Protein AF-A0A0W8C4Q4-F1 (afdb_monomer)

Mean predicted aligned error: 10.25 Å

Nearest PDB structures (foldseek):
  7wz3-assembly1_h  TM=8.298E-01  e=2.876E-03  Homo sapiens
  8hki-assembly1_D  TM=8.272E-01  e=2.696E-03  Homo sapiens
  8hki-assembly1_a  TM=7.973E-01  e=1.507E-03  Homo sapiens
  7x0a-assembly1_D  TM=8.272E-01  e=3.725E-03  Homo sapiens
  8hki-assembly1_g  TM=8.243E-01  e=5.857E-03  Homo sapiens

Structure (mmCIF, N/CA/C/O backbone):
data_AF-A0A0W8C4Q4-F1
#
_entry.id   AF-A0A0W8C4Q4-F1
#
loop_
_atom_site.group_PDB
_atom_site.id
_atom_site.type_symbol
_atom_site.label_atom_id
_atom_site.label_alt_id
_atom_site.label_comp_id
_atom_site.label_asym_id
_atom_site.label_entity_id
_atom_site.label_seq_id
_atom_site.pdbx_PDB_ins_code
_atom_site.Cartn_x
_atom_site.Cartn_y
_atom_site.Cartn_z
_atom_site.occupancy
_atom_site.B_iso_or_equiv
_atom_site.auth_seq_id
_atom_site.auth_comp_id
_atom_site.auth_asym_id
_atom_site.auth_atom_id
_atom_site.pdbx_PDB_model_num
ATOM 1 N N . MET A 1 1 ? -17.254 -14.711 13.551 1.00 52.22 1 MET A N 1
ATOM 2 C CA . MET A 1 1 ? -17.699 -13.871 12.410 1.00 52.22 1 MET A CA 1
ATOM 3 C C . MET A 1 1 ? -16.544 -13.005 11.891 1.00 52.22 1 MET A C 1
ATOM 5 O O . MET A 1 1 ? -16.579 -12.554 10.755 1.00 52.22 1 MET A O 1
ATOM 9 N N . ASP A 1 2 ? -15.475 -12.876 12.679 1.00 63.31 2 ASP A N 1
ATOM 10 C CA . ASP A 1 2 ? -14.332 -11.977 12.476 1.00 63.31 2 ASP A CA 1
ATOM 11 C C . ASP A 1 2 ? -13.353 -12.421 11.377 1.00 63.31 2 ASP A C 1
ATOM 13 O O . ASP A 1 2 ? -12.796 -11.591 10.663 1.00 63.31 2 ASP A O 1
ATOM 17 N N . SER A 1 3 ? -13.191 -13.729 11.151 1.00 64.06 3 SER A N 1
ATOM 18 C CA . SER A 1 3 ? -12.249 -14.250 10.145 1.00 64.06 3 SER A CA 1
ATOM 19 C C . SER A 1 3 ? -12.664 -13.956 8.696 1.00 64.06 3 SER A C 1
ATOM 21 O O . SER A 1 3 ? -11.805 -13.813 7.831 1.00 64.06 3 SER A O 1
ATOM 23 N N . ILE A 1 4 ? -13.969 -13.845 8.414 1.00 75.00 4 ILE A N 1
ATOM 24 C CA . ILE A 1 4 ? -14.484 -13.556 7.060 1.00 75.00 4 ILE A CA 1
ATOM 25 C C . ILE A 1 4 ? -14.241 -12.087 6.699 1.00 75.00 4 ILE A C 1
ATOM 27 O O . ILE A 1 4 ? -13.811 -11.790 5.586 1.00 75.00 4 ILE A O 1
ATOM 31 N N . VAL A 1 5 ? -14.465 -11.182 7.655 1.00 73.31 5 VAL A N 1
ATOM 32 C CA . VAL A 1 5 ? -14.230 -9.739 7.491 1.00 73.31 5 VAL A CA 1
ATOM 33 C C . V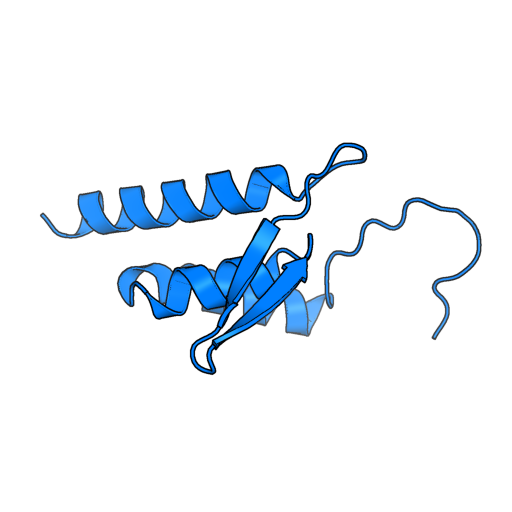AL A 1 5 ? -12.741 -9.463 7.285 1.00 73.31 5 VAL A C 1
ATOM 35 O O . VAL A 1 5 ? -12.366 -8.728 6.372 1.00 73.31 5 VAL A O 1
ATOM 38 N N . LEU A 1 6 ? -11.886 -10.130 8.066 1.00 72.56 6 LEU A N 1
ATOM 39 C CA . LEU A 1 6 ? -10.435 -10.077 7.912 1.00 72.56 6 LEU A CA 1
ATOM 40 C C . LEU A 1 6 ? -9.988 -10.536 6.514 1.00 72.56 6 LEU A C 1
ATOM 42 O O . LEU A 1 6 ? -9.235 -9.838 5.837 1.00 72.56 6 LEU A O 1
ATOM 46 N N . LEU A 1 7 ? -10.489 -11.685 6.052 1.00 77.69 7 LEU A N 1
ATOM 47 C CA . LEU A 1 7 ? -10.132 -12.236 4.745 1.00 77.69 7 LEU A CA 1
ATOM 48 C C . LEU A 1 7 ? -10.585 -11.328 3.592 1.00 77.69 7 LEU A C 1
ATOM 50 O O . LEU A 1 7 ? -9.861 -11.165 2.611 1.00 77.69 7 LEU A O 1
ATOM 54 N N . GLN A 1 8 ? -11.764 -10.710 3.707 1.00 79.81 8 GLN A N 1
ATOM 55 C CA . GLN A 1 8 ? -12.264 -9.753 2.719 1.00 79.81 8 GLN A CA 1
ATOM 56 C C . GLN A 1 8 ? -11.413 -8.481 2.664 1.00 79.81 8 GLN A C 1
ATOM 58 O O . GLN A 1 8 ? -11.094 -8.022 1.565 1.00 79.81 8 GLN A O 1
ATOM 63 N N . ALA A 1 9 ? -11.001 -7.947 3.818 1.00 73.38 9 ALA A N 1
ATOM 64 C CA . ALA A 1 9 ? -10.116 -6.786 3.891 1.00 73.38 9 ALA A CA 1
ATOM 65 C C . ALA A 1 9 ? -8.752 -7.082 3.244 1.00 73.38 9 ALA A C 1
ATOM 67 O O . ALA A 1 9 ? -8.312 -6.349 2.357 1.00 73.38 9 ALA A O 1
ATOM 68 N N . VAL A 1 10 ? -8.138 -8.216 3.596 1.00 76.44 10 VAL A N 1
ATOM 69 C CA . VAL A 1 10 ? -6.865 -8.678 3.018 1.00 76.44 10 VAL A CA 1
ATOM 70 C C . VAL A 1 10 ? -6.983 -8.884 1.506 1.00 76.44 10 VAL A C 1
ATOM 72 O O . VAL A 1 10 ? -6.134 -8.420 0.745 1.00 76.44 10 VAL A O 1
ATOM 75 N N . ALA A 1 11 ? -8.057 -9.524 1.038 1.00 81.50 11 ALA A N 1
ATOM 76 C CA . ALA A 1 11 ? -8.295 -9.727 -0.390 1.00 81.50 11 ALA A CA 1
ATOM 77 C C . ALA A 1 11 ? -8.502 -8.402 -1.146 1.00 81.50 11 ALA A C 1
ATOM 79 O O . ALA A 1 11 ? -8.083 -8.282 -2.301 1.00 81.50 11 ALA A O 1
ATOM 80 N N . GLY A 1 12 ? -9.131 -7.409 -0.511 1.00 80.94 12 GLY A N 1
ATOM 81 C CA . GLY A 1 12 ? -9.284 -6.059 -1.050 1.00 80.94 12 GLY A CA 1
ATOM 82 C C . GLY A 1 12 ? -7.935 -5.372 -1.264 1.00 80.94 12 GLY A C 1
ATOM 83 O O . GLY A 1 12 ? -7.639 -4.941 -2.382 1.00 80.94 12 GLY A O 1
ATOM 84 N N . VAL A 1 13 ? -7.087 -5.361 -0.231 1.00 79.50 13 VAL A N 1
ATOM 85 C CA . VAL A 1 13 ? -5.729 -4.792 -0.293 1.00 79.50 13 VAL A CA 1
ATOM 86 C C . VAL A 1 13 ? -4.881 -5.522 -1.337 1.00 79.50 13 VAL A C 1
ATOM 88 O O . VAL A 1 13 ? -4.277 -4.883 -2.198 1.00 79.50 13 VAL A O 1
ATOM 91 N N . ALA A 1 14 ? -4.911 -6.858 -1.351 1.00 79.94 14 ALA A N 1
ATOM 92 C CA . ALA A 1 14 ? -4.150 -7.664 -2.302 1.00 79.94 14 ALA A CA 1
ATOM 93 C C . ALA A 1 14 ? -4.522 -7.365 -3.765 1.00 79.94 14 ALA A C 1
ATOM 95 O O . ALA A 1 14 ? -3.644 -7.290 -4.625 1.00 79.94 14 ALA A O 1
ATOM 96 N N . ARG A 1 15 ? -5.809 -7.151 -4.077 1.00 82.50 15 ARG A N 1
ATOM 97 C CA . ARG A 1 15 ? -6.229 -6.759 -5.435 1.00 82.50 15 ARG A CA 1
ATOM 98 C C . ARG A 1 15 ? -5.770 -5.351 -5.802 1.00 82.50 15 ARG A C 1
ATOM 100 O O . ARG A 1 15 ? -5.322 -5.149 -6.930 1.00 82.50 15 ARG A O 1
ATOM 107 N N . ALA A 1 16 ? -5.879 -4.396 -4.877 1.00 80.00 16 ALA A N 1
ATOM 108 C CA . ALA A 1 16 ? -5.436 -3.022 -5.107 1.00 80.00 16 ALA A CA 1
ATOM 109 C C . ALA A 1 16 ? -3.932 -2.981 -5.417 1.00 80.00 16 ALA A C 1
ATOM 111 O O . ALA A 1 16 ? -3.523 -2.410 -6.431 1.00 80.00 16 ALA A O 1
ATOM 112 N N . VAL A 1 17 ? -3.143 -3.688 -4.608 1.00 80.00 17 VAL A N 1
ATOM 113 C CA . VAL A 1 17 ? -1.691 -3.813 -4.748 1.00 80.00 17 VAL A CA 1
ATOM 114 C C . VAL A 1 17 ? -1.290 -4.586 -6.005 1.00 80.00 17 VAL A C 1
ATOM 116 O O . VAL A 1 17 ? -0.379 -4.169 -6.712 1.00 80.00 17 VAL A O 1
ATOM 119 N N . ARG A 1 18 ? -1.995 -5.665 -6.372 1.00 81.44 18 ARG A N 1
ATOM 120 C CA . ARG A 1 18 ? -1.673 -6.448 -7.581 1.00 81.44 18 ARG A CA 1
ATOM 121 C C . ARG A 1 18 ? -1.701 -5.611 -8.862 1.00 81.44 18 ARG A C 1
ATOM 123 O O . ARG A 1 18 ? -0.946 -5.894 -9.785 1.00 81.44 18 ARG A O 1
ATOM 130 N N . SER A 1 19 ? -2.538 -4.572 -8.918 1.00 81.81 19 SER A N 1
ATOM 131 C CA . SER A 1 19 ? -2.603 -3.655 -10.070 1.00 81.81 19 SER A CA 1
ATOM 132 C C . SER A 1 19 ? -1.395 -2.711 -10.207 1.00 81.81 19 SER A C 1
ATOM 134 O O . SER A 1 19 ? -1.286 -1.994 -11.203 1.00 81.81 19 SER A O 1
ATOM 136 N N . LEU A 1 20 ? -0.493 -2.721 -9.222 1.00 80.94 20 LEU A N 1
ATOM 137 C CA . LEU A 1 20 ? 0.745 -1.940 -9.190 1.00 80.94 20 LEU A CA 1
ATOM 138 C C . LEU A 1 20 ? 1.950 -2.702 -9.756 1.00 80.94 20 LEU A C 1
ATOM 140 O O . LEU A 1 20 ? 3.022 -2.119 -9.904 1.00 80.94 20 LEU A O 1
ATOM 144 N N . TYR A 1 21 ? 1.787 -3.991 -10.057 1.00 76.62 21 TYR A N 1
ATOM 145 C CA . TYR A 1 21 ? 2.856 -4.856 -10.541 1.00 76.62 21 TYR A CA 1
ATOM 146 C C . TYR A 1 21 ? 2.770 -5.056 -12.060 1.00 76.62 21 TYR A C 1
ATOM 148 O O . TYR A 1 21 ? 1.680 -5.234 -12.610 1.00 76.62 21 TYR A O 1
ATOM 156 N N . GLY A 1 22 ? 3.919 -5.084 -12.732 1.00 77.81 22 GLY A N 1
ATOM 157 C CA . GLY A 1 22 ? 4.058 -5.340 -14.160 1.00 77.81 22 GLY A CA 1
ATOM 158 C C . GLY A 1 22 ? 4.352 -4.085 -14.998 1.00 77.81 22 GLY A C 1
ATOM 159 O O . GLY A 1 22 ? 4.125 -2.952 -14.566 1.00 77.81 22 GLY A O 1
ATOM 160 N N . PRO A 1 23 ? 4.759 -4.276 -16.268 1.00 73.38 23 PRO A N 1
ATOM 161 C CA . PRO A 1 23 ? 5.097 -3.183 -17.187 1.00 73.38 23 PRO A CA 1
ATOM 162 C C . PRO A 1 23 ? 3.913 -2.251 -17.497 1.00 73.38 23 PRO A C 1
ATOM 164 O O . PRO A 1 23 ? 4.118 -1.104 -17.879 1.00 73.38 23 PRO A O 1
ATOM 167 N N . ASN A 1 24 ? 2.679 -2.721 -17.285 1.00 79.38 24 ASN A N 1
ATOM 168 C CA . ASN A 1 24 ? 1.444 -1.956 -17.480 1.00 79.38 24 ASN A CA 1
ATOM 169 C C . ASN A 1 24 ? 0.851 -1.432 -16.160 1.00 79.38 24 ASN A C 1
ATOM 171 O O . ASN A 1 24 ? -0.351 -1.168 -16.087 1.00 79.38 24 ASN A O 1
ATOM 175 N N . LYS A 1 25 ? 1.656 -1.339 -15.093 1.00 79.19 25 LYS A N 1
ATOM 176 C CA . LYS A 1 25 ? 1.182 -0.898 -13.778 1.00 79.19 25 LYS A CA 1
ATOM 177 C C . LYS A 1 25 ? 0.530 0.478 -13.835 1.00 79.19 25 LYS A C 1
ATOM 179 O O . LYS A 1 25 ? 1.041 1.416 -14.451 1.00 79.19 25 LYS A O 1
ATOM 184 N N . LEU A 1 26 ? -0.582 0.607 -13.123 1.00 77.38 26 LEU A N 1
ATOM 185 C CA . LEU A 1 26 ? -1.270 1.878 -12.949 1.00 77.38 26 LEU A CA 1
ATOM 186 C C . LEU A 1 26 ? -0.831 2.511 -11.633 1.00 77.38 26 LEU A C 1
ATOM 188 O O . LEU A 1 26 ? -0.763 1.844 -10.603 1.00 77.38 26 LEU A O 1
ATOM 192 N N . ARG A 1 27 ? -0.573 3.819 -11.655 1.00 83.06 27 ARG A N 1
ATOM 193 C CA . ARG A 1 27 ? -0.379 4.590 -10.424 1.00 83.06 27 ARG A CA 1
ATOM 194 C C . ARG A 1 27 ? -1.714 4.741 -9.698 1.00 83.06 27 ARG A C 1
ATOM 196 O O . ARG A 1 27 ? -2.760 4.881 -10.331 1.00 83.06 27 ARG A O 1
ATOM 203 N N . LYS A 1 28 ? -1.672 4.734 -8.371 1.00 84.56 28 LYS A N 1
ATOM 204 C CA . LYS A 1 28 ? -2.809 5.028 -7.499 1.00 84.56 28 LYS A CA 1
ATOM 205 C C . LYS A 1 28 ? -2.610 6.394 -6.872 1.00 84.56 28 LYS A C 1
ATOM 207 O O . LYS A 1 28 ? -1.490 6.756 -6.520 1.00 84.56 28 LYS A O 1
ATOM 212 N N . GLN A 1 29 ? -3.706 7.129 -6.755 1.00 90.06 29 GLN A N 1
ATOM 213 C CA . GLN A 1 29 ? -3.775 8.291 -5.890 1.00 90.06 29 GLN A CA 1
ATOM 214 C C . GLN A 1 29 ? -3.974 7.789 -4.463 1.00 90.06 29 GLN A C 1
ATOM 216 O O . GLN A 1 29 ? -4.901 7.022 -4.205 1.00 90.06 29 GLN A O 1
ATOM 221 N N . VAL A 1 30 ? -3.082 8.191 -3.572 1.00 84.06 30 VAL A N 1
ATOM 222 C CA . VAL A 1 30 ? -3.101 7.834 -2.160 1.00 84.06 30 VAL A CA 1
ATOM 223 C C . VAL A 1 30 ? -3.079 9.132 -1.374 1.00 84.06 30 VAL A C 1
ATOM 225 O O . VAL A 1 30 ? -2.233 9.981 -1.646 1.00 84.06 30 VAL A O 1
ATOM 228 N N . THR A 1 31 ? -4.006 9.284 -0.436 1.00 84.81 31 THR A N 1
ATOM 229 C CA . THR A 1 31 ? -4.054 10.427 0.477 1.00 84.81 31 THR A CA 1
ATOM 230 C C . THR A 1 31 ? -3.784 9.908 1.877 1.00 84.81 31 THR A C 1
ATOM 232 O O . THR A 1 31 ? -4.491 9.010 2.334 1.00 84.81 31 THR A O 1
ATOM 235 N N . ASP A 1 32 ? -2.718 10.399 2.499 1.00 77.81 32 ASP A N 1
ATOM 236 C CA . ASP A 1 32 ? -2.332 9.983 3.842 1.00 77.81 32 ASP A CA 1
ATOM 237 C C . ASP A 1 32 ? -3.158 10.690 4.932 1.00 77.81 32 ASP A C 1
ATOM 239 O O . ASP A 1 32 ? -4.060 11.484 4.666 1.00 77.81 32 ASP A O 1
ATOM 243 N N . GLU A 1 33 ? -2.845 10.383 6.187 1.00 75.44 33 GLU A N 1
ATOM 244 C CA . GLU A 1 33 ? -3.520 10.929 7.370 1.00 75.44 33 GLU A CA 1
ATOM 245 C C . GLU A 1 33 ? -3.274 12.436 7.571 1.00 75.44 33 GLU A C 1
ATOM 247 O O . GLU A 1 33 ? -3.985 13.085 8.335 1.00 75.44 33 GLU A O 1
ATOM 252 N N . LEU A 1 34 ? -2.271 12.994 6.886 1.00 82.25 34 LEU A N 1
ATOM 253 C CA . LEU A 1 34 ? -1.910 14.411 6.894 1.00 82.25 34 LEU A CA 1
ATOM 254 C C . LEU A 1 34 ? -2.496 15.158 5.683 1.00 82.25 34 LEU A C 1
ATOM 256 O O . LEU A 1 34 ? -2.089 16.287 5.403 1.00 82.25 34 LEU A O 1
ATOM 260 N N . ASP A 1 35 ? -3.442 14.532 4.974 1.00 82.25 35 ASP A N 1
ATOM 261 C CA . ASP A 1 35 ? -4.107 15.042 3.770 1.00 82.25 35 ASP A CA 1
ATOM 262 C C . ASP A 1 35 ? -3.141 15.278 2.588 1.00 82.25 35 ASP A C 1
ATOM 264 O O . ASP A 1 35 ? -3.440 15.986 1.619 1.00 82.25 35 ASP A O 1
ATOM 268 N N . GLN A 1 36 ? -1.957 14.656 2.630 1.00 83.75 36 GLN A N 1
ATOM 269 C CA . GLN A 1 36 ? -0.994 14.720 1.541 1.00 83.75 36 GLN A CA 1
ATOM 270 C C . GLN A 1 36 ? -1.357 13.697 0.478 1.00 83.75 36 GLN A C 1
ATOM 272 O O . GLN A 1 36 ? -1.460 12.497 0.728 1.00 83.75 36 GLN A O 1
ATOM 277 N N . THR A 1 37 ? -1.529 14.181 -0.749 1.00 86.38 37 THR A N 1
ATOM 278 C CA . THR A 1 37 ? -1.885 13.336 -1.886 1.00 86.38 37 THR A CA 1
ATOM 279 C C . THR A 1 37 ? -0.655 13.004 -2.724 1.00 86.38 37 THR A C 1
ATOM 281 O O . THR A 1 37 ? 0.005 13.893 -3.265 1.00 86.38 37 THR A O 1
ATOM 284 N N . LEU A 1 38 ? -0.387 11.711 -2.898 1.00 84.88 38 LEU A N 1
ATOM 285 C CA . LEU A 1 38 ? 0.692 11.176 -3.721 1.00 84.88 38 LEU A CA 1
ATOM 286 C C . LEU A 1 38 ? 0.137 10.268 -4.825 1.00 84.88 38 LEU A C 1
ATOM 288 O O . LEU A 1 38 ? -0.716 9.416 -4.588 1.00 84.88 38 LEU A O 1
ATOM 292 N N . PHE A 1 39 ? 0.680 10.392 -6.038 1.00 87.19 39 PHE A N 1
ATOM 293 C CA . PHE A 1 39 ? 0.449 9.430 -7.118 1.00 87.19 39 PHE A CA 1
ATOM 294 C C . PHE A 1 39 ? 1.603 8.432 -7.181 1.00 87.19 39 PHE A C 1
ATOM 296 O O . PHE A 1 39 ? 2.687 8.759 -7.668 1.00 87.19 39 PHE A O 1
ATOM 303 N N . THR A 1 40 ? 1.377 7.203 -6.723 1.00 82.31 40 THR A N 1
ATOM 304 C CA . THR A 1 40 ? 2.438 6.198 -6.598 1.00 82.31 40 THR A CA 1
ATOM 305 C C . THR A 1 40 ? 2.024 4.833 -7.139 1.00 82.31 40 THR A C 1
ATOM 307 O O . THR A 1 40 ? 0.850 4.476 -7.164 1.00 82.31 40 THR A O 1
ATOM 310 N N . ALA A 1 41 ? 3.009 4.075 -7.619 1.00 83.31 41 ALA A N 1
ATOM 311 C CA . ALA A 1 41 ? 2.872 2.646 -7.905 1.00 83.31 41 ALA A CA 1
ATOM 312 C C . ALA A 1 41 ? 3.679 1.798 -6.908 1.00 83.31 41 ALA A C 1
ATOM 314 O O . ALA A 1 41 ? 3.886 0.607 -7.121 1.00 83.31 41 ALA A O 1
ATOM 315 N N . ASP A 1 42 ? 4.178 2.424 -5.843 1.00 81.44 42 ASP A N 1
ATOM 316 C CA . ASP A 1 42 ? 4.873 1.726 -4.780 1.00 81.44 42 ASP A CA 1
ATOM 317 C C . ASP A 1 42 ? 3.872 0.952 -3.920 1.00 81.44 42 ASP A C 1
ATOM 319 O O . ASP A 1 42 ? 2.944 1.517 -3.340 1.00 81.44 42 ASP A O 1
ATOM 323 N N . THR A 1 43 ? 4.067 -0.362 -3.869 1.00 79.44 43 THR A N 1
ATOM 324 C C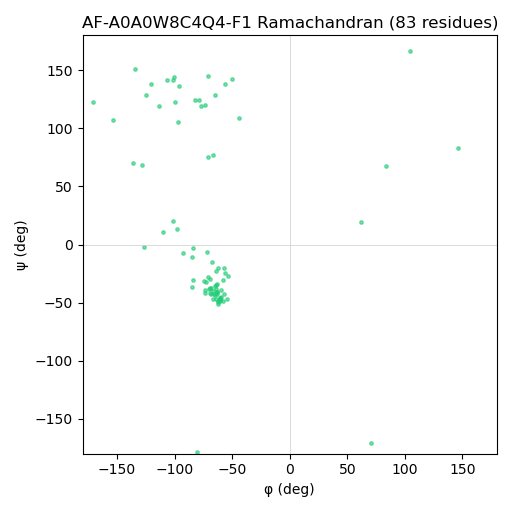A . THR A 1 43 ? 3.177 -1.282 -3.159 1.00 79.44 43 THR A CA 1
ATOM 325 C C . THR A 1 43 ? 3.155 -1.000 -1.666 1.00 79.44 43 THR A C 1
ATOM 327 O O . THR A 1 43 ? 2.083 -1.017 -1.067 1.00 79.44 43 THR A O 1
ATOM 330 N N . TYR A 1 44 ? 4.318 -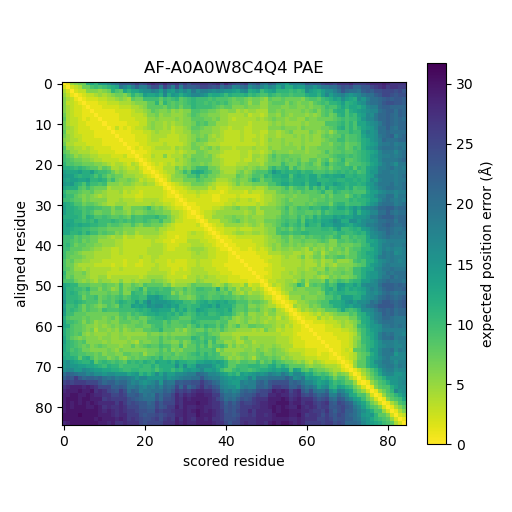0.701 -1.089 1.00 79.19 44 TYR A N 1
ATOM 331 C CA . TYR A 1 44 ? 4.450 -0.438 0.335 1.00 79.19 44 TYR A CA 1
ATOM 332 C C . TYR A 1 44 ? 3.640 0.799 0.744 1.00 79.19 44 TYR A C 1
ATOM 334 O O . TYR A 1 44 ? 2.798 0.719 1.634 1.00 79.19 44 TYR A O 1
ATOM 342 N N . THR A 1 45 ? 3.802 1.904 0.014 1.00 80.69 45 THR A N 1
ATOM 343 C CA . THR A 1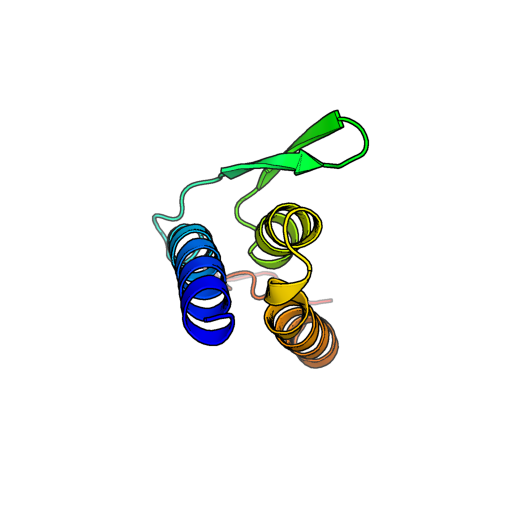 45 ? 3.089 3.166 0.267 1.00 80.69 45 THR A CA 1
ATOM 344 C C . THR A 1 45 ? 1.570 3.038 0.096 1.00 80.69 45 THR A C 1
ATOM 346 O O . THR A 1 45 ? 0.802 3.596 0.872 1.00 80.69 45 THR A O 1
ATOM 349 N N . VAL A 1 46 ? 1.101 2.311 -0.926 1.00 81.62 46 VAL A N 1
ATOM 350 C CA . VAL A 1 46 ? -0.346 2.100 -1.133 1.00 81.62 46 VAL A CA 1
ATOM 351 C C . VAL A 1 46 ? -0.926 1.204 -0.042 1.00 81.62 46 VAL A C 1
ATOM 353 O O . VAL A 1 46 ? -2.028 1.454 0.444 1.00 81.62 46 VAL A O 1
ATOM 356 N N . ALA A 1 47 ? -0.202 0.150 0.333 1.00 80.12 47 ALA A N 1
ATOM 357 C CA . ALA A 1 47 ? -0.646 -0.767 1.364 1.00 80.12 47 ALA A CA 1
ATOM 358 C C . ALA A 1 47 ? -0.701 -0.076 2.730 1.00 80.12 47 ALA A C 1
ATOM 360 O O . ALA A 1 47 ? -1.734 -0.173 3.377 1.00 80.12 47 ALA A O 1
ATOM 361 N N . SER A 1 48 ? 0.323 0.674 3.139 1.00 78.88 48 SER A N 1
ATOM 362 C CA . SER A 1 48 ? 0.350 1.324 4.457 1.00 78.88 48 SER A CA 1
ATOM 363 C C . SER A 1 48 ? -0.851 2.252 4.687 1.00 78.88 48 SER A C 1
ATOM 365 O O . SER A 1 48 ? -1.500 2.175 5.728 1.00 78.88 48 SER A O 1
ATOM 367 N N . VAL A 1 49 ? -1.235 3.045 3.681 1.00 78.38 49 VAL A N 1
ATOM 368 C CA . VAL A 1 49 ? -2.394 3.955 3.770 1.00 78.38 49 VAL A CA 1
ATOM 369 C C . VAL A 1 49 ? -3.741 3.226 3.738 1.00 78.38 49 VAL A C 1
ATOM 371 O O . VAL A 1 49 ? -4.707 3.661 4.362 1.00 78.38 49 VAL A O 1
ATOM 374 N N . LEU A 1 50 ? -3.846 2.104 3.022 1.00 76.00 50 LEU A N 1
ATOM 375 C CA . LEU A 1 50 ? -5.056 1.274 3.072 1.00 76.00 50 LEU A CA 1
ATOM 376 C C . LEU A 1 50 ? -5.188 0.540 4.412 1.00 76.00 50 LEU A C 1
ATOM 378 O O . LEU A 1 50 ? -6.301 0.234 4.839 1.00 76.00 50 LEU A O 1
ATOM 382 N N . GLN A 1 51 ? -4.065 0.247 5.065 1.00 73.81 51 GLN A N 1
ATOM 383 C CA . GLN A 1 51 ? -4.033 -0.502 6.314 1.00 73.81 51 GLN A CA 1
ATOM 384 C C . GLN A 1 51 ? -4.271 0.362 7.552 1.00 73.81 51 GLN A C 1
ATOM 386 O O . GLN A 1 51 ? -4.900 -0.122 8.495 1.00 73.81 51 GLN A O 1
ATOM 391 N N . SER A 1 52 ? -3.887 1.646 7.541 1.00 67.62 52 SER A N 1
ATOM 392 C CA . SER A 1 52 ? -4.261 2.581 8.618 1.00 67.62 52 SER A CA 1
ATOM 393 C C . SER A 1 52 ? -5.782 2.690 8.806 1.00 67.62 52 SER A C 1
ATOM 395 O O . SER A 1 52 ? -6.265 3.010 9.890 1.00 67.62 52 SER A O 1
ATOM 397 N N . GLN A 1 53 ? -6.557 2.316 7.783 1.00 68.56 53 GLN A N 1
ATOM 398 C CA . GLN A 1 53 ? -8.019 2.291 7.807 1.00 68.56 53 GLN A C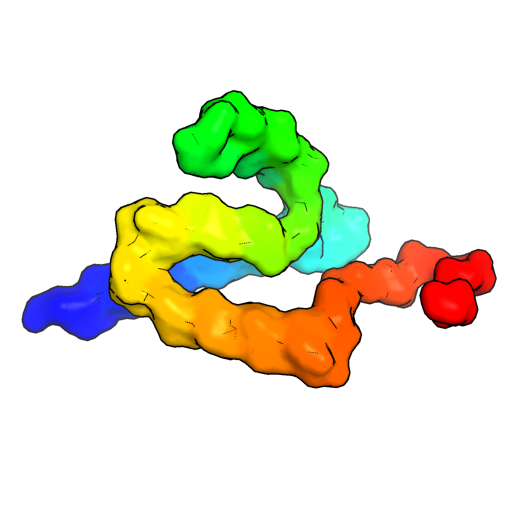A 1
ATOM 399 C C . GLN A 1 53 ? -8.616 0.997 8.396 1.00 68.56 53 GLN A C 1
ATOM 401 O O . GLN A 1 53 ? -9.824 0.941 8.630 1.00 68.56 53 GLN A O 1
ATOM 406 N N . ASN A 1 54 ? -7.822 -0.059 8.636 1.00 68.44 54 ASN A N 1
ATOM 407 C CA . ASN A 1 54 ? -8.316 -1.313 9.214 1.00 68.44 54 ASN A CA 1
ATOM 408 C C . ASN A 1 54 ? -7.228 -2.098 9.971 1.00 68.44 54 ASN A C 1
ATOM 410 O O . ASN A 1 54 ? -6.408 -2.790 9.365 1.00 68.44 54 ASN A O 1
ATOM 414 N N . ALA A 1 55 ? -7.307 -2.113 11.306 1.00 65.62 55 ALA A N 1
ATOM 415 C CA . ALA A 1 55 ? -6.370 -2.824 12.186 1.00 65.62 55 ALA A CA 1
ATOM 416 C C . ALA A 1 55 ? -6.235 -4.334 11.896 1.00 65.62 55 ALA A C 1
ATOM 418 O O . ALA A 1 55 ? -5.193 -4.924 12.174 1.00 65.62 55 ALA A O 1
ATOM 419 N N . G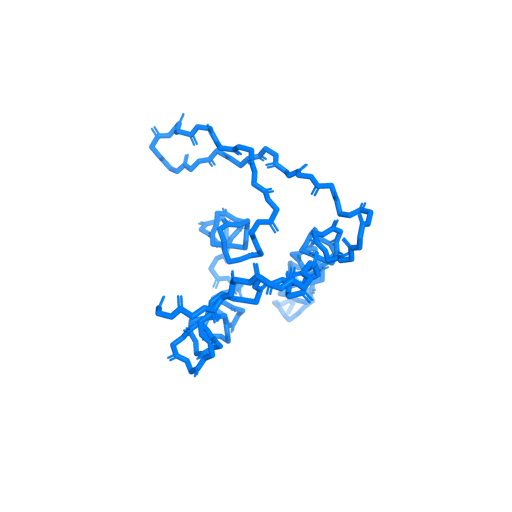LY A 1 56 ? -7.248 -4.971 11.293 1.00 65.06 56 GLY A N 1
ATOM 420 C CA . GLY A 1 56 ? -7.168 -6.376 10.883 1.00 65.06 56 GLY A CA 1
ATOM 421 C C . GLY A 1 56 ? -6.105 -6.627 9.810 1.00 65.06 56 GLY A 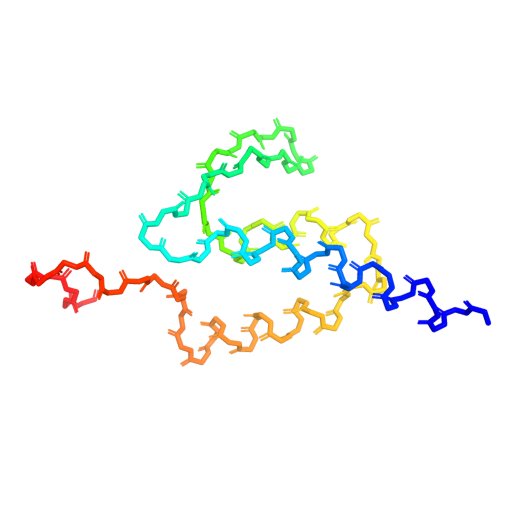C 1
ATOM 422 O O . GLY A 1 56 ? -5.584 -7.728 9.682 1.00 65.06 56 GLY A O 1
ATOM 423 N N . THR A 1 57 ? -5.718 -5.604 9.058 1.00 65.88 57 THR A N 1
ATOM 424 C CA . THR A 1 57 ? -4.730 -5.753 7.989 1.00 65.88 57 THR A CA 1
ATOM 425 C C . THR A 1 57 ? -3.279 -5.677 8.467 1.00 65.88 57 THR A C 1
ATOM 427 O O . THR A 1 57 ? -2.400 -5.969 7.671 1.00 65.88 57 THR A O 1
ATOM 430 N N . ALA A 1 58 ? -3.014 -5.437 9.758 1.00 68.81 58 ALA A N 1
ATOM 431 C CA . ALA A 1 58 ? -1.663 -5.298 10.321 1.00 68.81 58 ALA A CA 1
ATOM 432 C C . ALA A 1 58 ? -0.705 -6.474 10.028 1.00 68.81 58 ALA A C 1
ATOM 434 O O . ALA A 1 58 ? 0.505 -6.284 9.944 1.00 68.81 58 ALA A O 1
ATOM 435 N N . ILE A 1 59 ? -1.230 -7.687 9.814 1.00 71.44 59 ILE A N 1
ATOM 436 C CA . ILE A 1 59 ? -0.430 -8.860 9.411 1.00 71.44 59 ILE A CA 1
ATOM 437 C C . ILE A 1 59 ? 0.216 -8.647 8.028 1.00 71.44 59 ILE A C 1
ATOM 439 O O . ILE A 1 59 ? 1.333 -9.103 7.789 1.00 71.44 59 ILE A O 1
ATOM 443 N N . LEU A 1 60 ? -0.460 -7.936 7.117 1.00 70.38 60 LEU A N 1
ATOM 444 C CA . LEU A 1 60 ? 0.111 -7.539 5.828 1.00 70.38 60 LEU A CA 1
ATOM 445 C C . LEU A 1 60 ? 1.202 -6.482 6.005 1.00 70.38 60 LEU A C 1
ATOM 447 O O . LEU A 1 60 ? 2.194 -6.562 5.289 1.00 70.38 60 LEU A O 1
ATOM 451 N N . GLN A 1 61 ? 1.049 -5.519 6.927 1.00 73.06 61 GLN A N 1
ATOM 452 C CA . GLN A 1 61 ? 2.098 -4.528 7.200 1.00 73.06 61 GLN A CA 1
ATOM 453 C C . GLN A 1 61 ? 3.359 -5.226 7.677 1.00 73.06 61 GLN A C 1
ATOM 455 O O . GLN A 1 61 ? 4.412 -5.004 7.105 1.00 73.06 61 GLN A O 1
ATOM 460 N N . GLN A 1 62 ? 3.227 -6.137 8.643 1.00 76.94 62 GLN A N 1
ATOM 461 C CA . GLN A 1 62 ? 4.353 -6.905 9.165 1.00 76.94 62 GLN A CA 1
ATOM 462 C C . GLN A 1 62 ? 5.105 -7.629 8.035 1.00 76.94 62 GLN A C 1
ATOM 464 O O . GLN A 1 62 ? 6.321 -7.520 7.929 1.00 76.94 62 GLN A O 1
ATOM 469 N N . ALA A 1 63 ? 4.376 -8.304 7.139 1.00 76.50 63 ALA A N 1
ATOM 470 C CA . ALA A 1 63 ? 4.978 -9.000 6.004 1.00 76.50 63 ALA A CA 1
ATOM 471 C C . ALA A 1 63 ? 5.658 -8.045 5.002 1.00 76.50 63 ALA A C 1
ATOM 473 O O . ALA A 1 63 ? 6.681 -8.395 4.414 1.00 76.50 63 ALA A O 1
ATOM 474 N N . LEU A 1 64 ? 5.100 -6.849 4.795 1.00 74.38 64 LEU A N 1
ATOM 475 C CA . LEU A 1 64 ? 5.678 -5.823 3.925 1.00 74.38 64 LEU A CA 1
ATOM 476 C C . LEU A 1 64 ? 6.901 -5.149 4.556 1.00 74.38 64 LEU A C 1
ATOM 478 O O . LEU A 1 64 ? 7.871 -4.895 3.846 1.00 74.38 64 LEU A O 1
ATOM 482 N N . ASP A 1 65 ? 6.872 -4.896 5.862 1.00 79.50 65 ASP A N 1
ATOM 483 C CA . ASP A 1 65 ? 7.981 -4.347 6.641 1.00 79.50 65 ASP A CA 1
ATOM 484 C C . ASP A 1 65 ? 9.159 -5.323 6.635 1.00 79.50 65 ASP A C 1
ATOM 486 O O . ASP A 1 65 ? 10.289 -4.922 6.355 1.00 79.50 65 ASP A O 1
ATOM 490 N N . ASP A 1 66 ? 8.896 -6.612 6.875 1.00 80.00 66 ASP A N 1
ATOM 491 C CA . ASP A 1 66 ? 9.905 -7.671 6.812 1.00 80.00 66 ASP A CA 1
ATOM 492 C C . ASP A 1 66 ? 10.514 -7.749 5.403 1.00 80.00 66 ASP A C 1
ATOM 494 O O . ASP A 1 66 ? 11.736 -7.723 5.249 1.00 80.00 66 ASP A O 1
ATOM 498 N N . GLN A 1 67 ? 9.679 -7.724 4.358 1.00 75.25 67 GLN A N 1
ATOM 499 C CA . GLN A 1 67 ? 10.137 -7.726 2.967 1.00 75.25 67 GLN A CA 1
ATOM 500 C C . GLN A 1 67 ? 10.961 -6.476 2.620 1.00 75.25 67 GLN A C 1
ATOM 502 O O . GLN A 1 67 ? 11.985 -6.582 1.943 1.00 75.25 67 GLN A O 1
ATOM 507 N N . GLN A 1 68 ? 10.542 -5.290 3.067 1.00 74.56 68 GLN A N 1
ATOM 508 C CA . GLN A 1 68 ? 11.274 -4.050 2.820 1.00 74.56 68 GLN A CA 1
ATOM 509 C C . GLN A 1 68 ? 12.597 -4.020 3.585 1.00 74.56 68 GLN A C 1
ATOM 511 O O . GLN A 1 68 ? 13.598 -3.529 3.069 1.00 74.56 68 GLN A O 1
ATOM 516 N N . LYS A 1 69 ? 12.622 -4.549 4.806 1.00 76.56 69 LYS A N 1
ATOM 517 C CA . LYS A 1 69 ? 13.831 -4.617 5.622 1.00 76.56 69 LYS A CA 1
ATOM 518 C C . LYS A 1 69 ? 14.843 -5.612 5.060 1.00 76.56 69 LYS A C 1
ATOM 520 O O . LYS A 1 69 ? 16.040 -5.346 5.121 1.00 76.56 69 LYS A O 1
ATOM 525 N N . GLU A 1 70 ? 14.375 -6.736 4.526 1.00 77.44 70 GLU A N 1
ATOM 526 C CA . GLU A 1 70 ? 15.233 -7.808 4.017 1.00 77.44 70 GLU A CA 1
ATOM 527 C C . GLU A 1 70 ? 15.689 -7.570 2.568 1.00 77.44 70 GLU A C 1
ATOM 529 O O . GLU A 1 70 ? 16.840 -7.845 2.232 1.00 77.44 70 GLU A O 1
ATOM 534 N N . PHE A 1 71 ? 14.828 -7.002 1.716 1.00 73.88 71 PHE A N 1
ATOM 535 C CA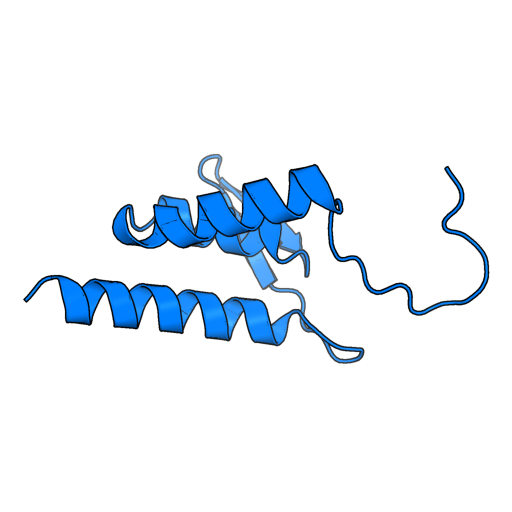 . PHE A 1 71 ? 15.083 -6.878 0.273 1.00 73.88 71 PHE A CA 1
ATOM 536 C C . PHE A 1 71 ? 14.952 -5.452 -0.277 1.00 73.88 71 PHE A C 1
ATOM 538 O O . PHE A 1 71 ? 15.188 -5.227 -1.466 1.00 73.88 71 PHE A O 1
ATOM 545 N N . GLY A 1 72 ? 14.582 -4.476 0.55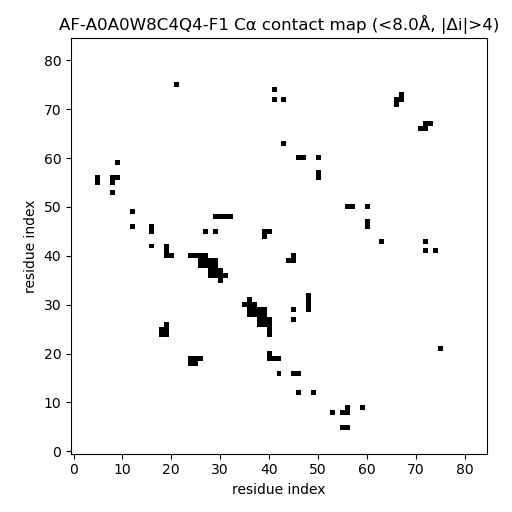4 1.00 66.50 72 GLY A N 1
ATOM 546 C CA . GLY A 1 72 ? 14.222 -3.138 0.095 1.00 66.50 72 GLY A CA 1
ATOM 547 C C . GLY A 1 72 ? 12.885 -3.112 -0.652 1.00 66.50 72 GLY A C 1
ATOM 548 O O . GLY A 1 72 ? 12.117 -4.076 -0.696 1.00 66.50 72 GLY A O 1
ATOM 549 N N . THR A 1 73 ? 12.575 -1.973 -1.267 1.00 57.25 73 THR A N 1
ATOM 550 C CA . THR A 1 73 ? 11.425 -1.865 -2.175 1.00 57.25 73 THR A CA 1
ATOM 551 C C . THR A 1 73 ? 11.628 -2.749 -3.400 1.00 57.25 73 THR A C 1
ATOM 553 O O . THR A 1 73 ? 12.625 -2.599 -4.107 1.00 57.25 73 THR A O 1
ATOM 556 N N . VAL A 1 74 ? 10.637 -3.585 -3.727 1.00 54.88 74 VAL A N 1
ATOM 557 C CA . VAL A 1 74 ? 10.562 -4.291 -5.018 1.00 54.88 74 VAL A CA 1
ATOM 558 C C . VAL A 1 74 ? 10.229 -3.263 -6.103 1.00 54.88 74 VAL A C 1
ATOM 560 O O . VAL A 1 74 ? 9.105 -3.144 -6.585 1.00 54.88 74 VAL A O 1
ATOM 563 N N . ARG A 1 75 ? 11.226 -2.455 -6.472 1.00 46.38 75 ARG A N 1
ATOM 564 C CA . ARG A 1 75 ? 11.239 -1.744 -7.744 1.00 46.38 75 ARG A CA 1
ATOM 565 C C . ARG A 1 75 ? 11.621 -2.769 -8.791 1.00 46.38 75 ARG A C 1
ATOM 567 O O . ARG A 1 75 ? 12.698 -3.347 -8.741 1.00 46.38 75 ARG A O 1
ATOM 574 N N . GLU A 1 76 ? 10.727 -2.985 -9.741 1.00 44.12 76 GLU A N 1
ATOM 575 C CA . GLU A 1 76 ? 11.048 -3.655 -10.993 1.00 44.12 76 GLU A CA 1
ATOM 576 C C . GLU A 1 76 ? 12.379 -3.133 -11.557 1.00 44.12 76 GLU A C 1
ATOM 578 O O . GLU A 1 76 ? 12.458 -2.006 -12.047 1.00 44.12 76 GLU A O 1
ATOM 583 N N . CYS A 1 77 ? 13.417 -3.971 -11.514 1.00 35.94 77 CYS A N 1
ATOM 584 C CA . CYS A 1 77 ? 14.582 -3.858 -12.381 1.00 35.94 77 CYS A CA 1
ATOM 585 C C . CYS A 1 77 ? 14.138 -4.139 -13.824 1.00 35.94 77 CYS A C 1
ATOM 587 O O . CYS A 1 77 ? 14.352 -5.225 -14.350 1.00 35.94 77 CYS A O 1
ATOM 589 N N . TYR A 1 78 ? 13.488 -3.169 -14.463 1.00 38.09 78 TYR A N 1
ATOM 590 C CA . TYR A 1 78 ? 13.199 -3.189 -15.896 1.00 38.09 78 TYR A CA 1
ATOM 591 C C . TYR A 1 78 ? 13.673 -1.888 -16.530 1.00 38.09 78 TYR A C 1
ATOM 593 O O . TYR A 1 78 ? 12.879 -1.064 -16.957 1.00 38.09 78 TYR A O 1
ATOM 601 N N . THR A 1 79 ? 14.993 -1.730 -16.563 1.00 32.75 79 THR A N 1
ATOM 602 C CA . THR A 1 79 ? 15.759 -1.127 -17.662 1.00 32.75 79 THR A CA 1
ATOM 603 C C . THR A 1 79 ? 17.225 -1.382 -17.350 1.00 32.75 79 THR A C 1
ATOM 605 O O . THR A 1 79 ? 17.702 -1.045 -16.269 1.00 32.75 79 THR A O 1
ATOM 608 N N . ALA A 1 80 ? 17.924 -2.037 -18.273 1.00 41.28 80 ALA A N 1
ATOM 609 C CA . ALA A 1 80 ? 19.358 -2.252 -18.191 1.00 41.28 80 ALA A CA 1
ATOM 610 C C . ALA A 1 80 ? 20.092 -0.931 -17.896 1.00 41.28 80 ALA A C 1
ATOM 612 O O . ALA A 1 80 ? 19.762 0.100 -18.480 1.00 41.28 80 ALA A O 1
ATOM 613 N N . THR A 1 81 ? 21.150 -1.005 -17.083 1.00 35.88 81 THR A N 1
ATOM 614 C CA . THR A 1 81 ? 22.139 0.067 -16.847 1.00 35.88 81 THR A CA 1
ATOM 615 C C . THR A 1 81 ? 21.754 1.126 -15.810 1.00 35.88 81 THR A C 1
ATOM 617 O O . THR A 1 81 ? 21.599 2.273 -16.189 1.00 35.88 81 THR A O 1
ATOM 620 N N . LEU A 1 82 ? 21.653 0.769 -14.519 1.00 37.62 82 LEU A N 1
ATOM 621 C CA . LEU A 1 82 ? 21.931 1.618 -13.326 1.00 37.62 82 LEU A CA 1
ATOM 622 C C . LEU A 1 82 ? 20.989 1.278 -12.158 1.00 37.62 82 LEU A C 1
ATOM 624 O O . LEU A 1 82 ? 20.019 1.978 -11.900 1.00 37.62 82 LEU A O 1
ATOM 628 N N . CYS A 1 83 ? 21.334 0.242 -11.400 1.00 34.38 83 CYS A N 1
ATOM 629 C CA . CYS A 1 83 ? 21.083 0.218 -9.958 1.00 34.38 83 CYS A CA 1
ATOM 630 C C . CYS A 1 83 ? 22.350 -0.338 -9.297 1.00 34.38 83 CYS A C 1
ATOM 632 O O . CYS A 1 83 ? 22.404 -1.486 -8.869 1.00 34.38 83 CYS A O 1
ATOM 634 N N . CYS A 1 84 ? 23.406 0.477 -9.325 1.00 31.64 84 CYS A N 1
ATOM 635 C CA . CYS A 1 84 ? 24.497 0.409 -8.361 1.00 31.64 84 CYS A CA 1
ATOM 636 C C . CYS A 1 84 ? 24.273 1.522 -7.334 1.00 31.64 84 CYS A C 1
ATOM 638 O O . CYS A 1 84 ? 23.891 2.626 -7.732 1.00 31.64 84 CYS A O 1
ATOM 640 N N . CYS A 1 85 ? 24.632 1.197 -6.089 1.00 36.19 85 CYS A N 1
ATOM 641 C CA . CYS A 1 85 ? 24.698 2.029 -4.883 1.00 36.19 85 CYS A CA 1
ATOM 642 C C . CYS A 1 85 ? 23.391 2.168 -4.099 1.00 36.19 85 CYS A C 1
ATOM 644 O O . CYS A 1 85 ? 22.456 2.843 -4.580 1.00 36.19 85 CYS A O 1
#

Foldseek 3Di:
DPVVVLVVLQVVLVVVLVLLDDPNRAWDWAQAPVRDTDTDSFSLRSSVRSPVVDVSCVVVNVVVVVCCVVPNTPDPPPDPDDDDD

Organism: Phytophthora nicotianae (NCBI:txid4792)

Solvent-accessible surface area (backbone atoms only — not comparable to full-atom values): 5314 Å² total; per-residue (Å²): 124,64,67,61,57,40,50,53,52,47,52,50,51,53,55,61,44,55,48,34,57,66,99,81,40,49,68,42,81,44,64,47,98,84,72,50,76,45,80,42,50,53,54,66,68,54,48,55,56,61,33,78,75,35,79,76,37,51,68,57,51,53,55,49,50,53,43,36,73,75,69,40,76,90,66,80,91,80,66,90,90,81,90,76,134

InterPro domains:
  IPR027413 GroEL-like equatorial domain superfamily [G3DSA:1.10.560.10] (5-84)
  IPR027413 GroEL-like equatorial domain superfamily [SSF48592] (5-72)

pLDDT: mean 71.35, std 14.73, range [31.64, 90.06]

Secondary structure (DSSP, 8-state):
-HHHHHHHHHHHHHHHHHTTSSTTPPPEEEE-TT--EEEE--HHHHHHHHHTT-GGGHHHHHHHHHHHHHH-------SSS----

Sequence (85 aa):
MDSIVLLQAVAGVARAVRSLYGPNKLRKQVTDELDQTLFTADTYTVASVLQSQNAGTAILQQALDDQQKEFGTVRECYTATLCCC

Radius of gyration: 14.31 Å; Cα contacts (8 Å, |Δi|>4): 64; chains: 1; bounding box: 42×29×31 Å